Protein AF-A0A382CWC2-F1 (afdb_monomer_lite)

Organism: NCBI:txid408172

Radius of gyration: 27.4 Å; chains: 1; bounding box: 51×68×62 Å

pLDDT: mean 71.18, std 23.42, range [31.23, 96.31]

Foldseek 3Di:
DDDDDDDDDDDDDDDDDDDDPPDPPVPPPPPPPVVVVVVVPDPDPDDPDPDPDPQQWKKWWWKQFPVRDIDIDIDSDVVVQVCCLVVVDPDHDPVSVVRDPIDTQDMDTDRDPVVSVVVRVVLVPDDSVVVVVRSVVRVVVVD

Structure (mmCIF, N/CA/C/O backbone):
data_AF-A0A382CWC2-F1
#
_entry.id   AF-A0A382CWC2-F1
#
loop_
_atom_site.group_PDB
_atom_site.id
_atom_site.type_symbol
_atom_site.label_atom_id
_atom_site.label_alt_id
_atom_site.label_comp_id
_atom_site.label_asym_id
_atom_site.label_entity_id
_atom_site.label_seq_id
_atom_site.pdbx_PDB_ins_code
_atom_site.Cartn_x
_atom_site.Cartn_y
_atom_site.Cartn_z
_atom_site.occupancy
_atom_site.B_iso_or_equiv
_atom_site.auth_seq_id
_atom_site.auth_comp_id
_atom_site.auth_asym_id
_atom_site.auth_atom_id
_atom_site.pdbx_PDB_model_num
ATOM 1 N N . MET A 1 1 ? 9.903 45.378 -46.023 1.00 42.22 1 MET A N 1
ATOM 2 C CA . MET A 1 1 ? 10.544 44.047 -45.963 1.00 42.22 1 MET A CA 1
ATOM 3 C C . MET A 1 1 ? 11.639 44.126 -44.921 1.00 42.22 1 MET A C 1
ATOM 5 O O . MET A 1 1 ? 12.675 44.725 -45.165 1.00 42.22 1 MET A O 1
ATOM 9 N N . THR A 1 2 ? 11.329 43.660 -43.718 1.00 36.03 2 THR A N 1
ATOM 10 C CA . THR A 1 2 ? 12.167 43.778 -42.523 1.00 36.03 2 THR A CA 1
ATOM 11 C C . THR A 1 2 ? 12.937 42.483 -42.349 1.00 36.03 2 THR A C 1
ATOM 13 O O . THR A 1 2 ? 12.301 41.441 -42.283 1.00 36.03 2 THR A O 1
ATOM 16 N N . VAL A 1 3 ? 14.262 42.555 -42.258 1.00 40.19 3 VAL A N 1
ATOM 17 C CA . VAL A 1 3 ? 15.120 41.746 -41.374 1.00 40.19 3 VAL A CA 1
ATOM 18 C C . VAL A 1 3 ? 16.546 42.269 -41.520 1.00 40.19 3 VAL A C 1
ATOM 20 O O . VAL A 1 3 ? 17.027 42.373 -42.641 1.00 40.19 3 VAL A O 1
ATOM 23 N N . LEU A 1 4 ? 17.222 42.564 -40.406 1.00 38.91 4 LEU A N 1
ATOM 24 C CA . LEU A 1 4 ? 18.601 42.121 -40.174 1.00 38.91 4 LEU A CA 1
ATOM 25 C C . LEU A 1 4 ? 19.062 42.444 -38.744 1.00 38.91 4 LEU A C 1
ATOM 27 O O . LEU A 1 4 ? 19.159 43.595 -38.337 1.00 38.91 4 LEU A O 1
ATOM 31 N N . ASN A 1 5 ? 19.389 41.347 -38.063 1.00 33.09 5 ASN A N 1
ATOM 32 C CA . ASN A 1 5 ? 20.431 41.139 -37.061 1.00 33.09 5 ASN A CA 1
ATOM 33 C C . ASN A 1 5 ? 20.366 41.827 -35.688 1.00 33.09 5 ASN A C 1
ATOM 35 O O . ASN A 1 5 ? 20.572 43.020 -35.506 1.00 33.09 5 ASN A O 1
ATOM 39 N N . ILE A 1 6 ? 20.197 40.948 -34.698 1.00 39.28 6 ILE A N 1
ATOM 40 C CA . ILE A 1 6 ? 20.305 41.157 -33.258 1.00 39.28 6 ILE A CA 1
ATOM 41 C C . ILE A 1 6 ? 21.791 41.138 -32.871 1.00 39.28 6 ILE A C 1
ATOM 43 O O . ILE A 1 6 ? 22.469 40.124 -33.041 1.00 39.28 6 ILE A O 1
ATOM 47 N N . SER A 1 7 ? 22.276 42.254 -32.323 1.00 39.62 7 SER A N 1
ATOM 48 C CA . SER A 1 7 ? 23.576 42.359 -31.653 1.00 39.62 7 SER A CA 1
ATOM 49 C C . SER A 1 7 ? 23.501 41.834 -30.221 1.00 39.62 7 SER A C 1
ATOM 51 O O . SER A 1 7 ? 22.633 42.212 -29.437 1.00 39.62 7 SER A O 1
ATOM 53 N N . ILE A 1 8 ? 24.470 40.987 -29.884 1.00 44.06 8 ILE A N 1
ATOM 54 C CA . ILE A 1 8 ? 24.784 40.516 -28.536 1.00 44.06 8 ILE A CA 1
ATOM 55 C C . ILE A 1 8 ? 25.386 41.688 -27.752 1.00 44.06 8 ILE A C 1
ATOM 57 O O . ILE A 1 8 ? 26.388 42.258 -28.180 1.00 44.06 8 ILE A O 1
ATOM 61 N N . ILE A 1 9 ? 24.819 42.026 -26.593 1.00 41.38 9 ILE A N 1
ATOM 62 C CA . ILE A 1 9 ? 25.429 42.975 -25.654 1.00 41.38 9 ILE A CA 1
ATOM 63 C C . ILE A 1 9 ? 25.845 42.192 -24.411 1.00 41.38 9 ILE A C 1
ATOM 65 O O . ILE A 1 9 ? 25.022 41.817 -23.578 1.00 41.38 9 ILE A O 1
ATOM 69 N N . GLY A 1 10 ? 27.147 41.930 -24.311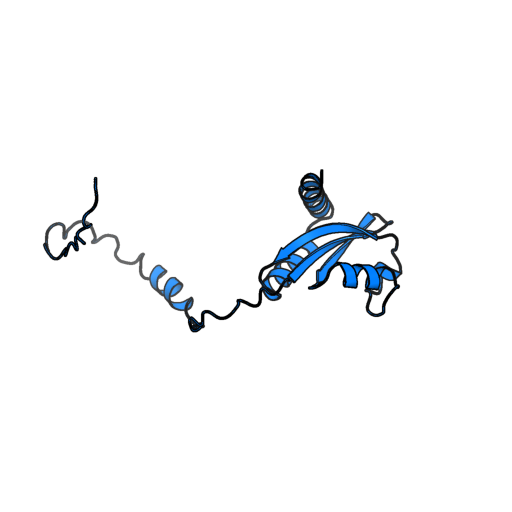 1.00 40.12 10 GLY A N 1
ATOM 70 C CA . GLY A 1 10 ? 27.793 41.577 -23.057 1.00 40.12 10 GLY A CA 1
ATOM 71 C C . GLY A 1 10 ? 28.025 42.840 -22.235 1.00 40.12 10 GLY A C 1
ATOM 72 O O . GLY A 1 10 ? 28.537 43.830 -22.753 1.00 40.12 10 GLY A O 1
ATOM 73 N N . VAL A 1 11 ? 27.682 42.802 -20.950 1.00 42.09 11 VAL A N 1
ATOM 74 C CA . VAL A 1 11 ? 28.094 43.830 -19.991 1.00 42.09 11 VAL A CA 1
ATOM 75 C C . VAL A 1 11 ? 28.894 43.204 -18.860 1.00 42.09 11 VAL A C 1
ATOM 77 O O . VAL A 1 11 ? 28.419 42.428 -18.036 1.00 42.09 11 VAL A O 1
ATOM 80 N N . ASN A 1 12 ? 30.165 43.574 -18.915 1.00 36.69 12 ASN A N 1
ATOM 81 C CA . ASN A 1 12 ? 31.233 43.435 -17.949 1.00 36.69 12 ASN A CA 1
ATOM 82 C C . ASN A 1 12 ? 30.913 44.340 -16.744 1.00 36.69 12 ASN A C 1
ATOM 84 O O . ASN A 1 12 ? 30.634 45.520 -16.943 1.00 36.69 12 ASN A O 1
ATOM 88 N N . CYS A 1 13 ? 30.961 43.840 -15.507 1.00 34.50 13 CYS A N 1
ATOM 89 C CA . CYS A 1 13 ? 30.788 44.686 -14.320 1.00 34.50 13 CYS A CA 1
ATOM 90 C C . CYS A 1 13 ? 31.888 44.396 -13.297 1.00 34.50 13 CYS A C 1
ATOM 92 O O . CYS A 1 13 ? 31.751 43.573 -12.393 1.00 34.50 13 CYS A O 1
ATOM 94 N N . ARG A 1 14 ? 33.012 45.091 -13.474 1.00 41.59 14 ARG A N 1
ATOM 95 C CA . ARG A 1 14 ? 34.122 45.185 -12.528 1.00 41.59 14 ARG A CA 1
ATOM 96 C C . ARG A 1 14 ? 34.307 46.662 -12.211 1.00 41.59 14 ARG A C 1
ATOM 98 O O . ARG A 1 14 ? 34.900 47.347 -13.030 1.00 41.59 14 ARG A O 1
ATOM 105 N N . GLN A 1 15 ? 33.837 47.129 -11.049 1.00 40.84 15 GLN A N 1
ATOM 106 C CA . GLN A 1 15 ? 34.419 48.271 -10.326 1.00 40.84 15 GLN A CA 1
ATOM 107 C C . GLN A 1 15 ? 33.738 48.549 -8.975 1.00 40.84 15 GLN A C 1
ATOM 109 O O . GLN A 1 15 ? 32.527 48.440 -8.825 1.00 40.84 15 GLN A O 1
ATOM 114 N N . ASN A 1 16 ? 34.587 49.006 -8.050 1.00 31.23 16 ASN A N 1
ATOM 115 C CA . ASN A 1 16 ? 34.312 49.818 -6.860 1.00 31.23 16 ASN A CA 1
ATOM 116 C C . ASN A 1 16 ? 34.099 49.131 -5.502 1.00 31.23 16 ASN A C 1
ATOM 118 O O . ASN A 1 16 ? 33.043 49.112 -4.882 1.00 31.23 16 ASN A O 1
ATOM 122 N N . HIS A 1 17 ? 35.253 48.678 -5.010 1.00 36.09 17 HIS A N 1
ATOM 123 C CA . HIS A 1 17 ? 35.764 48.827 -3.649 1.00 36.09 17 HIS A CA 1
ATOM 124 C C . HIS A 1 17 ? 35.282 50.072 -2.863 1.00 36.09 17 HIS A C 1
ATOM 126 O O . HIS A 1 17 ? 35.358 51.197 -3.343 1.00 36.09 17 HIS A O 1
ATOM 132 N N . LYS A 1 18 ? 35.038 49.830 -1.564 1.00 41.84 18 LYS A N 1
ATOM 133 C CA . LYS A 1 18 ? 35.259 50.730 -0.410 1.00 41.84 18 LYS A CA 1
ATOM 134 C C . LYS A 1 18 ? 34.317 51.930 -0.243 1.00 41.84 18 LYS A C 1
ATOM 136 O O . LYS A 1 18 ? 34.696 53.068 -0.498 1.00 41.84 18 LYS A O 1
ATOM 141 N N . LYS A 1 19 ? 33.187 51.686 0.424 1.00 39.31 19 LYS A N 1
ATOM 142 C CA . LYS A 1 19 ? 32.779 52.437 1.629 1.00 39.31 19 LYS A CA 1
ATOM 143 C C . LYS A 1 19 ? 31.538 51.788 2.233 1.00 39.31 19 LYS A C 1
ATOM 145 O O . LYS A 1 19 ? 30.478 51.856 1.633 1.00 39.31 19 LYS A O 1
ATOM 150 N N . LEU A 1 20 ? 31.710 51.152 3.391 1.00 35.62 20 LEU A N 1
ATOM 151 C CA . LEU A 1 20 ? 30.817 51.153 4.567 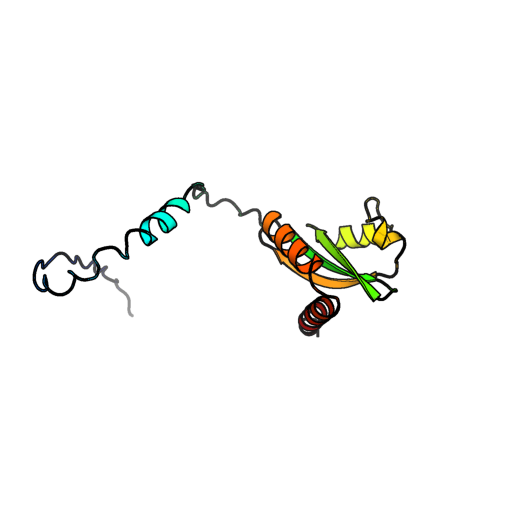1.00 35.62 20 LEU A CA 1
ATOM 152 C C . LEU A 1 20 ? 31.301 50.049 5.527 1.00 35.62 20 LEU A C 1
ATOM 154 O O . LEU A 1 20 ? 30.623 49.075 5.832 1.00 35.62 20 LEU A O 1
ATOM 158 N N . ASP A 1 21 ? 32.546 50.223 5.969 1.00 50.09 21 ASP A N 1
ATOM 159 C CA . ASP A 1 21 ? 33.339 49.320 6.809 1.00 50.09 21 ASP A CA 1
ATOM 160 C C . ASP A 1 21 ? 33.124 49.558 8.319 1.00 50.09 21 ASP A C 1
ATOM 162 O O . ASP A 1 21 ? 34.061 49.513 9.108 1.00 50.09 21 ASP A O 1
ATOM 166 N N . GLN A 1 22 ? 31.903 49.861 8.779 1.00 43.19 22 GLN A N 1
ATOM 167 C CA . GLN A 1 22 ? 31.732 50.180 10.210 1.00 43.19 22 GLN A CA 1
ATOM 168 C C . GLN A 1 22 ? 30.441 49.687 10.873 1.00 43.19 22 GLN A C 1
ATOM 170 O O . GLN A 1 22 ? 30.306 49.844 12.081 1.00 43.19 22 GLN A O 1
ATOM 175 N N . PHE A 1 23 ? 29.530 49.020 10.154 1.00 40.03 23 PHE A N 1
ATOM 176 C CA . PHE A 1 23 ? 28.270 48.533 10.745 1.00 40.03 23 PHE A CA 1
ATOM 177 C C . PHE A 1 23 ? 28.149 47.002 10.855 1.00 40.03 23 PHE A C 1
ATOM 179 O O . PHE A 1 23 ? 27.127 46.491 11.290 1.00 40.03 23 PHE A O 1
ATOM 186 N N . SER A 1 24 ? 29.191 46.236 10.509 1.00 42.00 24 SER A N 1
ATOM 187 C CA . SER A 1 24 ? 29.126 44.762 10.537 1.00 42.00 24 SER A CA 1
ATOM 188 C C . SER A 1 24 ? 30.048 44.106 11.570 1.00 42.00 24 SER A C 1
ATOM 190 O O . SER A 1 24 ? 30.381 42.928 11.449 1.00 42.00 24 SER A O 1
ATOM 192 N N . ARG A 1 25 ? 30.430 44.836 12.627 1.00 47.09 25 ARG A N 1
ATOM 193 C CA . ARG A 1 25 ? 31.192 44.285 13.767 1.00 47.09 25 ARG A CA 1
ATOM 194 C C . ARG A 1 25 ? 30.324 43.688 14.888 1.00 47.09 25 ARG A C 1
ATOM 196 O O . ARG A 1 25 ? 30.871 43.258 15.891 1.00 47.09 25 ARG A O 1
ATOM 203 N N . ASN A 1 26 ? 29.006 43.576 14.684 1.00 39.88 26 ASN A N 1
ATOM 204 C CA . ASN A 1 26 ? 28.072 42.864 15.579 1.00 39.88 26 ASN A CA 1
ATOM 205 C C . ASN A 1 26 ? 27.404 41.625 14.945 1.00 39.88 26 ASN A C 1
ATOM 207 O O . ASN A 1 26 ? 26.459 41.072 15.496 1.00 39.88 26 ASN A O 1
ATOM 211 N N . ILE A 1 27 ? 27.936 41.123 13.824 1.00 44.22 27 ILE A N 1
ATOM 212 C CA . ILE A 1 27 ? 27.674 39.750 13.336 1.00 44.22 27 ILE A CA 1
ATOM 213 C C . ILE A 1 27 ? 28.950 38.909 13.547 1.00 44.22 27 ILE A C 1
ATOM 215 O O . ILE A 1 27 ? 29.323 38.023 12.787 1.00 44.22 27 ILE A O 1
ATOM 219 N N . CYS A 1 28 ? 29.669 39.204 14.628 1.00 47.44 28 CYS A N 1
ATOM 220 C CA . CYS A 1 28 ? 30.721 38.347 15.139 1.00 47.44 28 CYS A CA 1
ATOM 221 C C . CYS A 1 28 ? 30.034 37.176 15.867 1.00 47.44 28 CYS A C 1
ATOM 223 O O . CYS A 1 28 ? 29.332 37.394 16.847 1.00 47.44 28 CYS A O 1
ATOM 225 N N . LEU A 1 29 ? 30.215 35.954 15.347 1.00 49.22 29 LEU A N 1
ATOM 226 C CA . LEU A 1 29 ? 29.883 34.631 15.924 1.00 49.22 29 LEU A CA 1
ATOM 227 C C . LEU A 1 29 ? 28.569 33.921 15.539 1.00 49.22 29 LEU A C 1
ATOM 229 O O . LEU A 1 29 ? 28.489 32.717 15.780 1.00 49.22 29 LEU A O 1
ATOM 233 N N . LYS A 1 30 ? 27.593 34.531 14.851 1.00 49.72 30 LYS A N 1
ATOM 234 C CA . LYS A 1 30 ? 26.345 33.804 14.488 1.00 49.72 30 LYS A CA 1
ATOM 235 C C . LYS A 1 30 ? 26.327 33.117 13.115 1.00 49.72 30 LYS A C 1
ATOM 237 O O . LYS A 1 30 ? 25.385 32.399 12.801 1.00 49.72 30 LYS A O 1
ATOM 242 N N . THR A 1 31 ? 27.383 33.247 12.316 1.00 49.69 31 THR A N 1
ATOM 243 C CA . THR A 1 31 ? 27.456 32.678 10.953 1.00 49.69 31 THR A CA 1
ATOM 244 C C . THR A 1 31 ? 28.488 31.563 10.791 1.00 49.69 31 THR A C 1
ATOM 246 O O . THR A 1 31 ? 28.787 31.158 9.674 1.00 49.69 31 THR A O 1
ATOM 249 N N . ARG A 1 32 ? 28.997 30.989 11.890 1.00 49.25 32 ARG A N 1
ATOM 250 C CA . ARG A 1 32 ? 29.896 29.819 11.838 1.00 49.25 32 ARG A CA 1
ATOM 251 C C . ARG A 1 32 ? 29.176 28.463 11.782 1.00 49.25 32 ARG A C 1
ATOM 253 O O . ARG A 1 32 ? 29.816 27.467 11.475 1.00 49.25 32 ARG A O 1
ATOM 260 N N . ILE A 1 33 ? 27.859 28.421 12.010 1.00 48.75 33 ILE A N 1
ATOM 261 C CA . ILE A 1 33 ? 27.057 27.181 11.945 1.00 48.75 33 ILE A CA 1
ATOM 262 C C . ILE A 1 33 ? 26.384 26.998 10.570 1.00 48.75 33 ILE A C 1
ATOM 264 O O . ILE A 1 33 ? 26.221 25.870 10.111 1.00 48.75 33 ILE A O 1
ATOM 268 N N . LEU A 1 34 ? 26.073 28.080 9.847 1.00 47.03 34 LEU A N 1
ATOM 269 C CA . LEU A 1 34 ? 25.332 27.978 8.581 1.00 47.03 34 LEU A CA 1
ATOM 270 C C . LEU A 1 34 ? 26.179 27.444 7.407 1.00 47.03 34 LEU A C 1
ATOM 272 O O . LEU A 1 34 ? 25.652 26.816 6.495 1.00 47.03 34 LEU A O 1
ATOM 276 N N . ILE A 1 35 ? 27.502 27.620 7.451 1.00 47.25 35 ILE A N 1
ATOM 277 C CA . ILE A 1 35 ? 28.417 27.156 6.391 1.00 47.25 35 ILE A CA 1
ATOM 278 C C . ILE A 1 35 ? 28.703 25.648 6.483 1.00 47.25 35 ILE A C 1
ATOM 280 O O . ILE A 1 35 ? 28.965 25.004 5.469 1.00 47.25 35 ILE A O 1
ATOM 284 N N . TYR A 1 36 ? 28.618 25.060 7.683 1.00 46.44 36 TYR A N 1
ATOM 285 C CA . TYR A 1 36 ? 28.824 23.619 7.872 1.00 46.44 36 TYR A CA 1
ATOM 286 C C . TYR A 1 36 ? 27.636 22.791 7.355 1.00 46.44 36 TYR A C 1
ATOM 288 O O . TYR A 1 36 ? 27.807 21.650 6.932 1.00 46.44 36 TYR A O 1
ATOM 296 N N . PHE A 1 37 ? 26.429 23.365 7.338 1.00 47.47 37 PHE A N 1
ATOM 297 C CA . PHE A 1 37 ? 25.235 22.657 6.870 1.00 47.47 37 PHE A CA 1
ATOM 298 C C . PHE A 1 37 ? 25.123 22.609 5.339 1.00 47.47 37 PHE A C 1
ATOM 300 O O . PHE A 1 37 ? 24.657 21.616 4.785 1.00 47.47 37 PHE A O 1
ATOM 307 N N . ILE A 1 38 ? 25.612 23.635 4.636 1.00 44.94 38 ILE A N 1
ATOM 308 C CA . ILE A 1 38 ? 25.540 23.711 3.166 1.00 44.94 38 ILE A CA 1
ATOM 309 C C . ILE A 1 38 ? 26.612 22.827 2.498 1.00 44.94 38 ILE A C 1
ATOM 311 O O . ILE A 1 38 ? 26.406 22.318 1.397 1.00 44.94 38 ILE A O 1
ATOM 315 N N . SER A 1 39 ? 27.737 22.558 3.168 1.00 43.34 39 SER A N 1
ATOM 316 C CA . SER A 1 3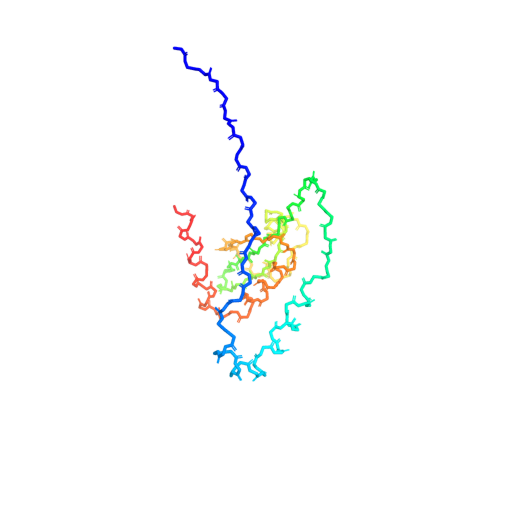9 ? 28.847 21.788 2.586 1.00 43.34 39 SER A CA 1
ATOM 317 C C . SER A 1 39 ? 28.652 20.264 2.593 1.00 43.34 39 SER A C 1
ATOM 319 O O . SER A 1 39 ? 29.391 19.559 1.905 1.00 43.34 39 SER A O 1
ATOM 321 N N . LYS A 1 40 ? 27.643 19.726 3.298 1.00 40.38 40 LYS A N 1
ATOM 322 C CA . LYS A 1 40 ? 27.409 18.268 3.377 1.00 40.38 40 LYS A CA 1
ATOM 323 C C . LYS A 1 40 ? 26.438 17.704 2.326 1.00 40.38 40 LYS A C 1
ATOM 325 O O . LYS A 1 40 ? 26.221 16.496 2.301 1.00 40.38 40 LYS A O 1
ATOM 330 N N . PHE A 1 41 ? 25.894 18.539 1.437 1.00 47.84 41 PHE A N 1
ATOM 331 C CA . PHE A 1 41 ? 24.861 18.142 0.464 1.00 47.84 41 PHE A CA 1
ATOM 332 C C . PHE A 1 41 ? 25.358 17.737 -0.934 1.00 47.84 41 PHE A C 1
ATOM 334 O O . PHE A 1 41 ? 24.542 17.417 -1.790 1.00 47.84 41 PHE A O 1
ATOM 341 N N . ASN A 1 42 ? 26.668 17.673 -1.186 1.00 46.50 42 ASN A N 1
ATOM 342 C CA . ASN A 1 42 ? 27.194 17.303 -2.506 1.00 46.50 42 ASN A CA 1
ATOM 343 C C . ASN A 1 42 ? 28.186 16.139 -2.438 1.00 46.50 42 ASN A C 1
ATOM 345 O O . ASN A 1 42 ? 29.382 16.278 -2.679 1.00 46.50 42 ASN A O 1
ATOM 349 N N . LYS A 1 43 ? 27.663 14.946 -2.156 1.00 42.53 43 LYS A N 1
ATOM 350 C CA . LYS A 1 43 ? 28.298 13.686 -2.557 1.00 42.53 43 LYS A CA 1
ATOM 351 C C . LYS A 1 43 ? 27.263 12.830 -3.265 1.00 42.53 43 LYS A C 1
ATOM 353 O O . LYS A 1 43 ? 26.648 11.979 -2.652 1.00 42.53 43 LYS A O 1
ATOM 358 N N . HIS A 1 44 ? 27.049 13.126 -4.540 1.00 41.03 44 HIS A N 1
ATOM 359 C CA . HIS A 1 44 ? 26.934 12.148 -5.622 1.00 41.03 44 HIS A CA 1
ATOM 360 C C . HIS A 1 44 ? 26.848 12.941 -6.928 1.00 41.03 44 HIS A C 1
ATOM 362 O O . HIS A 1 44 ? 25.771 13.313 -7.385 1.00 41.03 44 HIS A O 1
ATOM 368 N N . GLY A 1 45 ? 28.016 13.229 -7.509 1.00 43.28 45 GLY A N 1
ATOM 369 C CA . GLY A 1 45 ? 28.118 13.765 -8.859 1.00 43.28 45 GLY A CA 1
ATOM 370 C C . GLY A 1 45 ? 27.469 12.792 -9.836 1.00 43.28 45 GLY A C 1
ATOM 371 O O . GLY A 1 45 ? 28.042 11.755 -10.170 1.00 43.28 45 GLY A O 1
ATOM 372 N N . LYS A 1 46 ? 26.249 13.111 -10.269 1.00 42.44 46 LYS A N 1
ATOM 373 C CA . LYS A 1 46 ? 25.577 12.404 -11.352 1.00 42.44 46 LYS A CA 1
ATOM 374 C C . LYS A 1 46 ? 25.944 13.123 -12.644 1.00 42.44 46 LYS A C 1
ATOM 376 O O . LYS A 1 46 ? 25.505 14.237 -12.907 1.00 42.44 46 LYS A O 1
ATOM 381 N N . LYS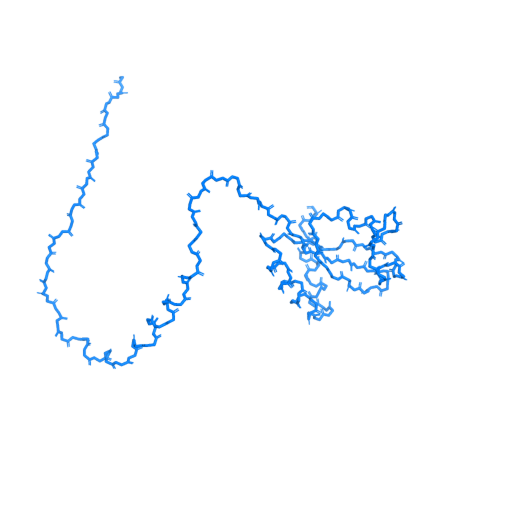 A 1 47 ? 26.842 12.478 -13.385 1.00 39.06 47 LYS A N 1
ATOM 382 C CA . LYS A 1 47 ? 27.326 12.842 -14.716 1.00 39.06 47 LYS A CA 1
ATOM 383 C C . LYS A 1 47 ? 26.136 13.228 -15.604 1.00 39.06 47 LYS A C 1
ATOM 385 O O . LYS A 1 47 ? 25.170 12.472 -15.698 1.00 39.06 47 LYS A O 1
ATOM 390 N N . ILE A 1 48 ? 26.223 14.400 -16.225 1.00 46.66 48 ILE A N 1
ATOM 391 C CA . ILE A 1 48 ? 25.247 14.949 -17.168 1.00 46.66 48 ILE A CA 1
ATOM 392 C C . ILE A 1 48 ? 25.362 14.121 -18.454 1.00 46.66 48 ILE A C 1
ATOM 394 O O . ILE A 1 48 ? 26.105 14.457 -19.368 1.00 46.66 48 ILE A O 1
ATOM 398 N N . PHE A 1 49 ? 24.720 12.957 -18.477 1.00 47.94 49 PHE A N 1
ATOM 399 C CA . PHE A 1 49 ? 24.499 12.198 -19.699 1.00 47.94 49 PHE A CA 1
ATOM 400 C C . PHE A 1 49 ? 23.036 12.403 -20.060 1.00 47.94 49 PHE A C 1
ATOM 402 O O . PHE A 1 49 ? 22.145 12.000 -19.311 1.00 47.94 49 PHE A O 1
ATOM 409 N N . MET A 1 50 ? 22.799 13.078 -21.181 1.00 50.75 50 MET A N 1
ATOM 410 C CA . MET A 1 50 ? 21.481 13.270 -21.776 1.00 50.75 50 MET A CA 1
ATOM 411 C C . MET A 1 50 ? 21.040 11.937 -22.402 1.00 50.75 50 MET A C 1
ATOM 413 O O . MET A 1 50 ? 20.988 11.773 -23.612 1.00 50.75 50 MET A O 1
ATOM 417 N N . GLY A 1 51 ? 20.836 10.935 -21.549 1.00 43.84 51 GLY A N 1
ATOM 418 C CA . GLY A 1 51 ? 20.273 9.634 -21.880 1.00 43.84 51 GLY A CA 1
ATOM 419 C C . GLY A 1 51 ? 18.906 9.540 -21.227 1.00 43.84 51 GLY A C 1
ATOM 420 O O . GLY A 1 51 ? 18.736 10.011 -20.104 1.00 43.84 51 GLY A O 1
ATOM 421 N N . THR A 1 52 ? 17.933 8.979 -21.944 1.00 51.12 52 THR A N 1
ATOM 422 C CA . THR A 1 52 ? 16.548 8.763 -21.504 1.00 51.12 52 THR A CA 1
ATOM 423 C C . THR A 1 52 ? 16.484 8.473 -20.005 1.00 51.12 52 THR A C 1
ATOM 425 O O . THR A 1 52 ? 16.931 7.412 -19.557 1.00 51.12 52 THR A O 1
ATOM 428 N N . THR A 1 53 ? 15.971 9.416 -19.213 1.00 53.88 53 THR A N 1
ATOM 429 C CA . THR A 1 53 ? 15.727 9.177 -17.794 1.00 53.88 53 THR A CA 1
ATOM 430 C C . THR A 1 53 ? 14.769 8.000 -17.718 1.00 53.88 53 THR A C 1
ATOM 432 O O . THR A 1 53 ? 13.618 8.090 -18.139 1.00 53.88 53 THR A O 1
ATOM 435 N N . THR A 1 54 ? 15.250 6.850 -17.247 1.00 55.47 54 THR A N 1
ATOM 436 C CA . THR A 1 54 ? 14.385 5.714 -16.947 1.00 55.47 54 THR A CA 1
ATOM 437 C C . THR A 1 54 ? 13.517 6.162 -15.777 1.00 55.47 54 THR A C 1
ATOM 439 O O . THR A 1 54 ? 13.919 6.058 -14.617 1.00 55.47 54 THR A O 1
ATOM 442 N N . GLN A 1 55 ? 12.377 6.785 -16.083 1.00 60.09 55 GLN A N 1
ATOM 443 C CA . GLN A 1 55 ? 11.384 7.156 -15.091 1.00 60.09 55 GLN A CA 1
ATOM 444 C C . GLN A 1 55 ? 10.909 5.858 -14.459 1.00 60.09 55 GLN A C 1
ATOM 446 O O . GLN A 1 55 ? 10.174 5.068 -15.054 1.00 60.09 55 GLN A O 1
ATOM 451 N N . ASN A 1 56 ? 11.414 5.591 -13.262 1.00 66.50 56 ASN A N 1
ATOM 452 C CA . ASN A 1 56 ? 10.987 4.448 -12.493 1.00 66.50 56 ASN A CA 1
ATOM 453 C C . ASN A 1 56 ? 9.579 4.762 -11.992 1.00 66.50 56 ASN A C 1
ATOM 455 O O . ASN A 1 56 ? 9.422 5.454 -10.992 1.00 66.50 56 ASN A O 1
ATOM 459 N N . ASN A 1 57 ? 8.573 4.259 -12.708 1.00 84.38 57 ASN A N 1
ATOM 460 C CA . ASN A 1 57 ? 7.156 4.445 -12.401 1.00 84.38 57 ASN A CA 1
ATOM 461 C C . ASN A 1 57 ? 6.769 3.689 -11.124 1.00 84.38 57 ASN A C 1
ATOM 463 O O . ASN A 1 57 ? 6.124 2.644 -11.186 1.00 84.38 57 ASN A O 1
ATOM 467 N N . TRP A 1 58 ? 7.179 4.186 -9.960 1.00 93.50 58 TRP A N 1
ATOM 468 C CA . TRP A 1 58 ? 6.708 3.668 -8.683 1.00 93.50 58 TRP A CA 1
ATOM 469 C C . TRP A 1 58 ? 5.373 4.311 -8.328 1.00 93.50 58 TRP A C 1
ATOM 471 O O . TRP A 1 58 ? 5.163 5.511 -8.491 1.00 93.50 58 TRP A O 1
ATOM 481 N N . LEU A 1 59 ? 4.455 3.481 -7.854 1.00 94.00 59 LEU A N 1
ATOM 482 C CA . LEU A 1 59 ? 3.107 3.857 -7.468 1.00 94.00 59 LEU A CA 1
ATOM 483 C C . LEU A 1 59 ? 2.867 3.407 -6.037 1.00 94.00 59 LEU A C 1
ATOM 485 O O . LEU A 1 59 ? 3.126 2.249 -5.705 1.00 94.00 59 LEU A O 1
ATOM 489 N N . ILE A 1 60 ? 2.326 4.297 -5.218 1.00 95.31 60 ILE A N 1
ATOM 490 C CA . ILE A 1 60 ? 1.741 3.969 -3.923 1.00 95.31 60 ILE A CA 1
ATOM 491 C C . ILE A 1 60 ? 0.244 3.761 -4.145 1.00 95.31 60 ILE A C 1
ATOM 493 O O . ILE A 1 60 ? -0.369 4.493 -4.919 1.00 95.31 60 ILE A O 1
ATOM 497 N N . TYR A 1 61 ? -0.355 2.759 -3.507 1.00 94.12 61 TYR A N 1
ATOM 498 C CA . TYR A 1 61 ? -1.784 2.482 -3.631 1.00 94.12 61 TYR A CA 1
ATOM 499 C C . TYR A 1 61 ? -2.415 2.095 -2.295 1.00 94.12 61 TYR A C 1
ATOM 501 O O . TYR A 1 61 ? -1.754 1.519 -1.425 1.00 94.12 61 TYR A O 1
ATOM 509 N N . ILE A 1 62 ? -3.714 2.379 -2.168 1.00 94.56 62 ILE A N 1
ATOM 510 C CA . ILE A 1 62 ? -4.546 1.944 -1.041 1.00 94.56 62 ILE A CA 1
ATOM 511 C C . ILE A 1 62 ? -5.743 1.166 -1.584 1.00 94.56 62 ILE A C 1
ATOM 513 O O . ILE A 1 62 ? -6.452 1.628 -2.484 1.00 94.56 62 ILE A O 1
ATOM 517 N N . LEU A 1 63 ? -5.964 -0.019 -1.023 1.00 93.44 63 LEU A N 1
ATOM 518 C CA . LEU A 1 63 ? -7.154 -0.828 -1.241 1.00 93.44 63 LEU A CA 1
ATOM 519 C C . LEU A 1 63 ? -8.055 -0.742 -0.011 1.00 93.44 63 LEU A C 1
ATOM 521 O O . LEU A 1 63 ? -7.578 -0.934 1.106 1.00 93.44 63 LEU A O 1
ATOM 525 N N . LYS A 1 64 ? -9.348 -0.504 -0.218 1.00 93.25 64 LYS A N 1
ATOM 526 C CA . LYS A 1 64 ? -10.381 -0.635 0.812 1.00 93.25 64 LYS A CA 1
ATOM 527 C C . LYS A 1 64 ? -11.016 -2.012 0.681 1.00 93.25 64 LYS A C 1
ATOM 529 O O . LYS A 1 64 ? -11.604 -2.301 -0.362 1.00 93.25 64 LYS A O 1
ATOM 534 N N . CYS A 1 65 ? -10.855 -2.856 1.688 1.00 91.69 65 CYS A N 1
ATOM 535 C CA . CYS A 1 65 ? -11.440 -4.194 1.710 1.00 91.69 65 CYS A CA 1
ATOM 536 C C . CYS A 1 65 ? -12.888 -4.168 2.223 1.00 91.69 65 CYS A C 1
ATOM 538 O O . CYS A 1 65 ? -13.365 -3.136 2.704 1.00 91.69 65 CYS A O 1
ATOM 540 N N . GLY A 1 66 ? -13.618 -5.270 2.034 1.00 86.88 66 GLY A N 1
ATOM 541 C CA . GLY A 1 66 ? -15.059 -5.348 2.307 1.00 86.88 66 GLY A CA 1
ATOM 542 C C . GLY A 1 66 ? -15.414 -5.156 3.783 1.00 86.88 66 GLY A C 1
ATOM 543 O O . GLY A 1 66 ? -16.475 -4.632 4.099 1.00 86.88 66 GLY A O 1
ATOM 544 N N . ASP A 1 67 ? -14.480 -5.485 4.671 1.00 88.38 67 ASP A N 1
ATOM 545 C CA . ASP A 1 67 ? -14.524 -5.233 6.116 1.00 88.38 67 ASP A CA 1
ATOM 546 C C . ASP A 1 67 ? -14.284 -3.753 6.491 1.00 88.38 67 ASP A C 1
ATOM 548 O O . ASP A 1 67 ? -14.294 -3.375 7.663 1.00 88.38 67 ASP A O 1
ATOM 552 N N . GLY A 1 68 ? -14.041 -2.890 5.502 1.00 87.62 68 GLY A N 1
ATOM 553 C CA . GLY A 1 68 ? -13.715 -1.485 5.706 1.00 87.62 68 GLY A CA 1
ATOM 554 C C . GLY A 1 68 ? -12.285 -1.246 6.195 1.00 87.62 68 GLY A C 1
ATOM 555 O O . GLY A 1 68 ? -11.987 -0.119 6.613 1.00 87.62 68 GLY A O 1
ATOM 556 N N . SER A 1 69 ? -11.417 -2.263 6.157 1.00 90.31 69 SER A N 1
ATOM 557 C CA . SER A 1 69 ? -9.982 -2.120 6.406 1.00 90.31 69 SER A CA 1
ATOM 558 C C . SER A 1 69 ? -9.263 -1.510 5.197 1.00 90.31 69 SER A C 1
ATOM 560 O O . SER A 1 69 ? -9.748 -1.550 4.060 1.00 90.31 69 SER A O 1
ATOM 562 N N . PHE A 1 70 ? -8.088 -0.927 5.445 1.00 92.50 70 PHE A N 1
ATOM 563 C CA . PHE A 1 70 ? -7.252 -0.321 4.411 1.00 92.50 70 PHE A CA 1
ATOM 564 C C . PHE A 1 70 ? -5.924 -1.059 4.281 1.00 92.50 70 PHE A C 1
ATOM 566 O O . PHE A 1 70 ? -5.104 -1.061 5.201 1.00 92.50 70 PHE A O 1
ATOM 573 N N . TYR A 1 71 ? -5.678 -1.626 3.104 1.00 92.62 71 TYR A N 1
ATOM 574 C CA . TYR A 1 71 ? -4.394 -2.215 2.744 1.00 92.62 71 TYR A CA 1
ATOM 575 C C . TYR A 1 71 ? -3.575 -1.228 1.914 1.00 92.62 71 TYR A C 1
ATOM 577 O O . TYR A 1 71 ? -4.043 -0.733 0.892 1.00 92.62 71 TYR A O 1
ATOM 585 N N . CYS A 1 72 ? -2.335 -0.973 2.326 1.00 94.38 72 CYS A N 1
ATOM 586 C CA . CYS A 1 72 ? -1.431 -0.040 1.654 1.00 94.38 72 CYS A CA 1
ATOM 587 C C . CYS A 1 72 ? -0.228 -0.790 1.081 1.00 94.38 72 CYS A C 1
ATOM 589 O O . CYS A 1 72 ? 0.296 -1.707 1.720 1.00 94.38 72 CYS A O 1
ATOM 591 N N . GLY A 1 73 ? 0.235 -0.384 -0.098 1.00 94.00 73 GLY A N 1
ATOM 592 C CA . GLY A 1 73 ? 1.437 -0.951 -0.695 1.00 94.00 73 GLY A CA 1
ATOM 593 C C . GLY A 1 73 ? 2.011 -0.098 -1.815 1.00 94.00 73 GLY A C 1
ATOM 594 O O . GLY A 1 73 ? 1.409 0.886 -2.238 1.00 94.00 73 GLY A O 1
ATOM 595 N N . ILE A 1 74 ? 3.166 -0.521 -2.329 1.00 95.25 74 ILE A N 1
ATOM 596 C CA . ILE A 1 74 ? 3.782 0.066 -3.521 1.00 95.25 74 ILE A CA 1
ATOM 597 C C . ILE A 1 74 ? 3.900 -0.952 -4.653 1.00 95.25 74 ILE A C 1
ATOM 599 O O . ILE A 1 74 ? 3.982 -2.162 -4.419 1.00 95.25 74 ILE A O 1
ATOM 603 N N . THR A 1 75 ? 3.884 -0.479 -5.892 1.00 94.12 75 THR A N 1
ATOM 604 C CA . THR A 1 75 ? 4.042 -1.308 -7.091 1.00 94.12 75 THR A CA 1
ATOM 605 C C . THR A 1 75 ? 4.574 -0.478 -8.250 1.00 94.12 75 THR A C 1
ATOM 607 O O . THR A 1 75 ? 4.418 0.735 -8.268 1.00 94.12 75 THR A O 1
ATOM 610 N N . ASN A 1 76 ? 5.181 -1.127 -9.237 1.00 92.44 76 ASN A N 1
ATOM 611 C CA . ASN A 1 76 ? 5.496 -0.509 -10.525 1.00 92.44 76 ASN A CA 1
ATOM 612 C C . ASN A 1 76 ? 4.394 -0.723 -11.579 1.00 92.44 76 ASN A C 1
ATOM 614 O O . ASN A 1 76 ? 4.339 -0.032 -12.589 1.00 92.44 76 ASN A O 1
ATOM 618 N N . ASN A 1 77 ? 3.514 -1.698 -11.350 1.00 91.38 77 ASN A N 1
ATOM 619 C CA . ASN A 1 77 ? 2.417 -2.045 -12.241 1.00 91.38 77 ASN A CA 1
ATOM 620 C C . ASN A 1 77 ? 1.181 -2.370 -11.392 1.00 91.38 77 ASN A C 1
ATOM 622 O O . ASN A 1 77 ? 1.141 -3.393 -10.698 1.00 91.38 77 ASN A O 1
ATOM 626 N N . ILE A 1 78 ? 0.202 -1.462 -11.400 1.00 91.25 78 ILE A N 1
ATOM 627 C CA . ILE A 1 78 ? -1.001 -1.579 -10.569 1.00 91.25 78 ILE A CA 1
ATOM 628 C C . ILE A 1 78 ? -1.947 -2.663 -11.079 1.00 91.25 78 ILE A C 1
ATOM 630 O O . ILE A 1 78 ? -2.450 -3.444 -10.280 1.00 91.25 78 ILE A O 1
ATOM 634 N N . GLU A 1 79 ? -2.121 -2.784 -12.392 1.00 91.75 79 GLU A N 1
ATOM 635 C CA . GLU A 1 79 ? -3.012 -3.774 -13.003 1.00 91.75 79 GLU A CA 1
ATOM 636 C C . GLU A 1 79 ? -2.573 -5.194 -12.661 1.00 91.75 79 GLU A C 1
ATOM 638 O O . GLU A 1 79 ? -3.354 -5.982 -12.127 1.00 91.75 79 GLU A O 1
ATOM 643 N N . ARG A 1 80 ? -1.284 -5.496 -12.862 1.00 92.50 80 ARG A N 1
ATOM 644 C CA . ARG A 1 80 ? -0.696 -6.777 -12.459 1.00 92.50 80 ARG A CA 1
ATOM 645 C C . ARG A 1 80 ? -0.906 -7.021 -10.965 1.00 92.50 80 ARG A C 1
ATOM 647 O O . ARG A 1 80 ? -1.283 -8.117 -10.567 1.00 92.50 80 ARG A O 1
ATOM 654 N N . ARG A 1 81 ? -0.692 -6.005 -10.124 1.00 92.62 81 ARG A N 1
ATOM 655 C CA . ARG A 1 81 ? -0.838 -6.142 -8.669 1.00 92.62 81 ARG A CA 1
ATOM 656 C C . ARG A 1 81 ? -2.285 -6.413 -8.247 1.00 92.62 81 ARG A C 1
ATOM 658 O O . ARG A 1 81 ? -2.506 -7.206 -7.337 1.00 92.62 81 ARG A O 1
ATOM 665 N N . LEU A 1 82 ? -3.263 -5.814 -8.923 1.00 91.69 82 LEU A N 1
ATOM 666 C CA . LEU A 1 82 ? -4.682 -6.081 -8.689 1.00 91.69 82 LEU A CA 1
ATOM 667 C C . LEU A 1 82 ? -5.060 -7.509 -9.092 1.00 91.69 82 LEU A C 1
ATOM 669 O O . LEU A 1 82 ? -5.711 -8.191 -8.306 1.00 91.69 82 LEU A O 1
ATOM 673 N N . LYS A 1 83 ? -4.592 -7.996 -10.249 1.00 91.69 83 LYS A N 1
ATOM 674 C CA . LYS A 1 83 ? -4.800 -9.394 -10.671 1.00 91.69 83 LYS A CA 1
ATOM 675 C C . LYS A 1 83 ? -4.192 -10.392 -9.677 1.00 91.69 83 LYS A C 1
ATOM 677 O O . LYS A 1 83 ? -4.807 -11.407 -9.362 1.00 91.69 83 LYS A O 1
ATOM 682 N N . GLN A 1 84 ? -3.019 -10.074 -9.119 1.00 91.62 84 GLN A N 1
ATOM 683 C CA . GLN A 1 84 ? -2.399 -10.863 -8.045 1.00 91.62 84 GLN A CA 1
ATOM 684 C C . GLN A 1 84 ? -3.272 -10.935 -6.791 1.00 91.62 84 GLN A C 1
ATOM 686 O O . GLN A 1 84 ? -3.441 -12.008 -6.218 1.00 91.62 84 GLN A O 1
ATOM 691 N N . HIS A 1 85 ? -3.822 -9.800 -6.356 1.00 89.75 85 HIS A N 1
ATOM 692 C CA . HIS A 1 85 ? -4.690 -9.746 -5.175 1.00 89.75 85 HIS A CA 1
ATOM 693 C C . HIS A 1 85 ? -6.037 -10.441 -5.398 1.00 89.75 85 HIS A C 1
ATOM 695 O O . HIS A 1 85 ? -6.536 -11.069 -4.471 1.00 89.75 85 HIS A O 1
ATOM 701 N N . LYS A 1 86 ? -6.577 -10.397 -6.623 1.00 88.12 86 LYS A N 1
ATOM 702 C CA . LYS A 1 86 ? -7.773 -11.153 -7.032 1.00 88.12 86 LYS A CA 1
ATOM 703 C C . LYS A 1 86 ? -7.553 -12.668 -7.109 1.00 88.12 86 LYS A C 1
ATOM 705 O O . LYS A 1 86 ? -8.520 -13.412 -7.197 1.00 88.12 86 LYS A O 1
ATOM 710 N N . GLY A 1 87 ? -6.300 -13.129 -7.097 1.00 86.75 87 GLY A N 1
ATOM 711 C CA . GLY A 1 87 ? -5.956 -14.544 -7.249 1.00 86.75 87 GLY A CA 1
ATOM 712 C C . GLY A 1 87 ? -5.900 -15.039 -8.698 1.00 86.75 87 GLY A C 1
ATOM 713 O O . GLY A 1 87 ? -5.654 -16.221 -8.909 1.00 86.75 87 GLY A O 1
ATOM 714 N N . GLU A 1 88 ? -6.056 -14.157 -9.691 1.00 89.94 88 GLU A N 1
ATOM 715 C CA . GLU A 1 88 ? -5.940 -14.502 -11.119 1.00 89.94 88 GLU A CA 1
ATOM 716 C C . GLU A 1 88 ? -4.508 -14.922 -11.488 1.00 89.94 88 GLU A C 1
ATOM 718 O O . GLU A 1 88 ? -4.290 -15.756 -12.363 1.00 89.94 88 GLU A O 1
ATOM 723 N N . ILE A 1 89 ? -3.512 -14.340 -10.811 1.00 91.50 89 ILE A N 1
ATOM 724 C CA . ILE A 1 89 ? -2.092 -14.653 -10.993 1.00 91.50 89 ILE A CA 1
ATOM 725 C C . ILE A 1 89 ? -1.386 -14.802 -9.641 1.00 91.50 89 ILE A C 1
ATOM 727 O O . ILE A 1 89 ? -1.781 -14.219 -8.631 1.00 91.50 89 ILE A O 1
ATOM 731 N N . LYS A 1 90 ? -0.296 -15.574 -9.610 1.00 88.94 90 LYS A N 1
ATOM 732 C CA . LYS A 1 90 ? 0.467 -15.837 -8.379 1.00 88.94 90 LYS A CA 1
ATOM 733 C C . LYS A 1 90 ? 1.171 -14.570 -7.856 1.00 88.94 90 LYS A C 1
ATOM 735 O O . LYS A 1 90 ? 1.609 -13.714 -8.628 1.00 88.94 90 LYS A O 1
ATOM 740 N N . GLY A 1 91 ? 1.328 -14.475 -6.530 1.00 87.44 91 GLY A N 1
ATOM 741 C CA . GLY A 1 91 ? 2.092 -13.407 -5.860 1.00 87.44 91 GLY A CA 1
ATOM 742 C C . GLY A 1 91 ? 1.269 -12.308 -5.167 1.00 87.44 91 GLY A C 1
ATOM 743 O O . GLY A 1 91 ? 1.815 -11.247 -4.853 1.00 87.44 91 GLY A O 1
ATOM 744 N N . GLY A 1 92 ? -0.027 -12.537 -4.932 1.00 85.94 92 GLY A N 1
ATOM 745 C CA . GLY A 1 92 ? -0.875 -11.664 -4.109 1.00 85.94 92 GLY A CA 1
ATOM 746 C C . GLY A 1 92 ? -0.489 -11.678 -2.629 1.00 85.94 92 GLY A C 1
ATOM 747 O O . GLY A 1 92 ? 0.135 -12.624 -2.144 1.00 85.94 92 GLY A O 1
ATOM 748 N N . ALA A 1 93 ? -0.851 -10.624 -1.893 1.00 85.31 93 ALA A N 1
ATOM 749 C CA . ALA A 1 93 ? -0.622 -10.603 -0.450 1.00 85.31 93 ALA A CA 1
ATOM 750 C C . ALA A 1 93 ? -1.567 -11.589 0.258 1.00 85.31 93 ALA A C 1
ATOM 752 O O . ALA A 1 93 ? -2.746 -11.686 -0.077 1.00 85.31 93 ALA A O 1
ATOM 753 N N . LYS A 1 94 ? -1.067 -12.291 1.287 1.00 85.69 94 LYS A N 1
ATOM 754 C CA . LYS A 1 94 ? -1.893 -13.209 2.094 1.00 85.69 94 LYS A CA 1
ATOM 755 C C . LYS A 1 94 ? -3.127 -12.499 2.665 1.00 85.69 94 LYS A C 1
ATOM 757 O O . LYS A 1 94 ? -4.202 -13.081 2.667 1.00 85.69 94 LYS A O 1
ATOM 762 N N . TYR A 1 95 ? -2.951 -11.247 3.096 1.00 84.62 95 TYR A N 1
ATOM 763 C CA . TYR A 1 95 ? -3.998 -10.429 3.704 1.00 84.62 95 TYR A CA 1
ATOM 764 C C . TYR A 1 95 ? -5.156 -10.141 2.741 1.00 84.62 95 TYR A C 1
ATOM 766 O O . TYR A 1 95 ? -6.302 -10.444 3.045 1.00 84.62 95 TYR A O 1
ATOM 774 N N . THR A 1 96 ? -4.871 -9.620 1.550 1.00 79.56 96 THR A N 1
ATOM 775 C CA . THR A 1 96 ? -5.905 -9.241 0.571 1.00 79.56 96 THR A CA 1
ATOM 776 C C . THR A 1 96 ? -6.658 -10.445 0.011 1.00 79.56 96 THR A C 1
ATOM 778 O O . THR A 1 96 ? -7.825 -10.313 -0.340 1.00 79.56 96 THR A O 1
ATOM 781 N N . ARG A 1 97 ? -6.030 -11.629 -0.016 1.00 82.31 97 ARG A N 1
ATOM 782 C CA . ARG A 1 97 ? -6.673 -12.873 -0.458 1.00 82.31 97 ARG A CA 1
ATOM 783 C C . ARG A 1 97 ? -7.795 -13.337 0.478 1.00 82.31 97 ARG A C 1
ATOM 785 O O . ARG A 1 97 ? -8.778 -13.879 -0.006 1.00 82.31 97 ARG A O 1
ATOM 792 N N . SER A 1 98 ? -7.654 -13.152 1.793 1.00 83.62 98 SER A N 1
ATOM 793 C CA . SER A 1 98 ? -8.682 -13.558 2.767 1.00 83.62 98 SER A CA 1
ATOM 794 C C . SER A 1 98 ? -9.706 -12.464 3.088 1.00 83.62 98 SER A C 1
ATOM 796 O O . SER A 1 98 ? -10.706 -12.770 3.719 1.00 83.62 98 SER A O 1
ATOM 798 N N . HIS A 1 99 ? -9.472 -11.215 2.668 1.00 82.44 99 HIS A N 1
ATOM 799 C CA . HIS A 1 99 ? -10.337 -10.056 2.962 1.00 82.44 99 HIS A CA 1
ATOM 800 C C . HIS A 1 99 ? -10.981 -9.462 1.693 1.00 82.44 99 HIS A C 1
ATOM 802 O O . HIS A 1 99 ? -11.368 -8.294 1.655 1.00 82.44 99 HIS A O 1
ATOM 808 N N . TRP A 1 100 ? -11.077 -10.256 0.625 1.00 80.31 100 TRP A N 1
ATOM 809 C CA . TRP A 1 100 ? -11.773 -9.870 -0.602 1.00 80.31 100 TRP A CA 1
ATOM 810 C C . TRP A 1 100 ? -13.290 -9.740 -0.345 1.00 80.31 100 TRP A C 1
ATOM 812 O O . TRP A 1 100 ? -13.815 -10.529 0.440 1.00 80.31 100 TRP A O 1
ATOM 822 N N . PRO A 1 101 ? -14.033 -8.812 -0.988 1.00 87.38 101 PRO A N 1
ATOM 823 C CA . PRO A 1 101 ? -13.651 -7.891 -2.066 1.00 87.38 101 PRO A CA 1
ATOM 824 C C . PRO A 1 101 ? -12.878 -6.655 -1.605 1.00 87.38 101 PRO A C 1
ATOM 826 O O . PRO A 1 101 ? -13.305 -5.970 -0.684 1.00 87.38 101 PRO A O 1
ATOM 829 N N . CYS A 1 102 ? -11.786 -6.305 -2.298 1.00 89.31 102 CYS A N 1
ATOM 830 C CA . CYS A 1 102 ? -11.082 -5.038 -2.075 1.00 89.31 102 CYS A CA 1
ATOM 831 C C . CYS A 1 102 ? -11.142 -4.130 -3.313 1.00 89.31 102 CYS A C 1
ATOM 833 O O . CYS A 1 102 ? -10.935 -4.572 -4.445 1.00 89.31 102 CYS A O 1
ATOM 835 N N . LYS A 1 103 ? -11.403 -2.838 -3.098 1.00 90.88 103 LYS A N 1
ATOM 836 C CA . LYS A 1 103 ? -11.494 -1.802 -4.136 1.00 90.88 103 LYS A CA 1
ATOM 837 C C . LYS A 1 103 ? -10.278 -0.886 -4.074 1.00 90.88 103 LYS A C 1
ATOM 839 O O . LYS A 1 103 ? -9.856 -0.497 -2.989 1.00 90.88 103 LYS A O 1
ATOM 844 N N . LEU A 1 104 ? -9.726 -0.520 -5.228 1.00 92.75 104 LEU A N 1
ATOM 845 C CA . LEU A 1 104 ? -8.686 0.504 -5.307 1.00 92.75 104 LEU A CA 1
ATOM 846 C C . LEU A 1 104 ? -9.316 1.874 -5.044 1.00 92.75 104 LEU A C 1
ATOM 848 O O . LEU A 1 104 ? -10.163 2.304 -5.818 1.00 92.75 104 LEU A O 1
ATOM 852 N N . VAL A 1 105 ? -8.904 2.533 -3.961 1.00 93.25 105 VAL A N 1
ATOM 853 C CA . VAL A 1 105 ? -9.462 3.830 -3.526 1.00 93.25 105 VAL A CA 1
ATOM 854 C C . VAL A 1 105 ? -8.460 4.977 -3.619 1.00 93.25 105 VAL A C 1
ATOM 856 O O . VAL A 1 105 ? -8.845 6.135 -3.566 1.00 93.25 105 VAL A O 1
ATOM 859 N N . TYR A 1 106 ? -7.170 4.671 -3.758 1.00 93.44 106 TYR A N 1
ATOM 860 C CA . TYR A 1 106 ? -6.115 5.674 -3.860 1.00 93.44 106 TYR A CA 1
ATOM 861 C C . TYR A 1 106 ? -4.955 5.153 -4.698 1.00 93.44 106 TYR A C 1
ATOM 863 O O . TYR A 1 106 ? -4.570 3.984 -4.567 1.00 93.44 106 TYR A O 1
ATOM 871 N N . LYS A 1 107 ? -4.365 6.031 -5.512 1.00 93.56 107 LYS A N 1
ATOM 872 C CA . LYS A 1 107 ? -3.091 5.797 -6.195 1.00 93.56 107 LYS A CA 1
ATOM 873 C C . LYS A 1 107 ? -2.305 7.103 -6.312 1.00 93.56 107 LYS A C 1
ATOM 875 O O . LYS A 1 107 ? -2.869 8.124 -6.686 1.00 93.56 107 LYS A O 1
ATOM 880 N N . GLU A 1 108 ? -1.008 7.050 -6.049 1.00 91.31 108 GLU A N 1
ATOM 881 C CA . GLU A 1 108 ? -0.094 8.196 -6.106 1.00 91.31 108 GLU A CA 1
ATOM 882 C C . GLU A 1 108 ? 1.189 7.787 -6.838 1.00 91.31 108 GLU A C 1
ATOM 884 O O . GLU A 1 108 ? 1.700 6.687 -6.622 1.00 91.31 108 GLU A O 1
ATOM 889 N N . LYS A 1 109 ? 1.700 8.647 -7.728 1.00 9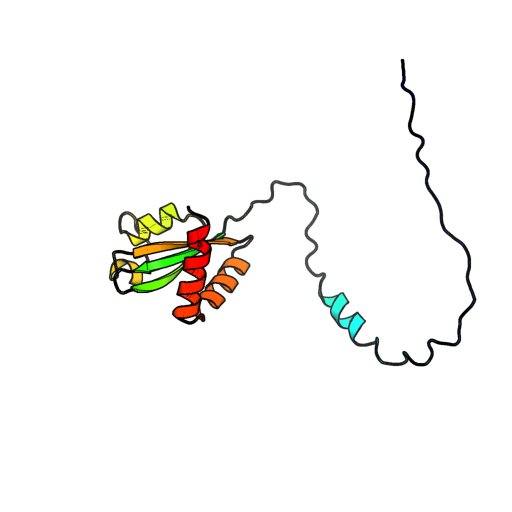2.38 109 LYS A N 1
ATOM 890 C CA . LYS A 1 109 ? 2.968 8.418 -8.440 1.00 92.38 109 LYS A CA 1
ATOM 891 C C . LYS A 1 109 ? 4.140 8.925 -7.609 1.00 92.38 109 LYS A C 1
ATOM 893 O O . LYS A 1 109 ? 4.040 9.974 -6.991 1.00 92.38 109 LYS A O 1
ATOM 898 N N . SER A 1 110 ? 5.260 8.215 -7.659 1.00 90.19 110 SER A N 1
ATOM 899 C CA . SER A 1 110 ? 6.519 8.627 -7.045 1.00 90.19 110 SER A CA 1
ATOM 900 C C . SER A 1 110 ? 7.675 8.469 -8.027 1.00 90.19 110 SER A C 1
ATOM 902 O O . SER A 1 110 ? 7.664 7.596 -8.899 1.00 90.19 110 SER A O 1
ATOM 904 N N . SER A 1 111 ? 8.675 9.336 -7.876 1.00 87.88 111 SER A N 1
ATOM 905 C CA . SER A 1 111 ? 9.856 9.405 -8.739 1.00 87.88 111 SER A CA 1
ATOM 906 C C . SER A 1 111 ? 10.836 8.248 -8.516 1.00 87.88 111 SER A C 1
ATOM 908 O O . SER A 1 111 ? 11.652 7.924 -9.382 1.00 87.88 111 SER A O 1
ATOM 910 N N . SER A 1 112 ? 10.792 7.616 -7.339 1.00 89.94 112 SER A N 1
ATOM 911 C CA . SER A 1 112 ? 11.739 6.572 -6.965 1.00 89.94 112 SER A CA 1
ATOM 912 C C . SER A 1 112 ? 11.142 5.561 -5.994 1.00 89.94 112 SER A C 1
ATOM 914 O O . SER A 1 112 ? 10.222 5.847 -5.233 1.00 89.94 112 SER A O 1
ATOM 916 N N . ARG A 1 113 ? 11.735 4.362 -5.951 1.00 91.12 113 ARG A N 1
ATOM 917 C CA . ARG A 1 113 ? 11.341 3.325 -4.987 1.00 91.12 113 ARG A CA 1
ATOM 918 C C . ARG A 1 113 ? 11.472 3.808 -3.543 1.00 91.12 113 ARG A C 1
ATOM 920 O O . ARG A 1 113 ? 10.641 3.469 -2.711 1.00 91.12 113 ARG A O 1
ATOM 927 N N . SER A 1 114 ? 12.541 4.552 -3.249 1.00 92.69 114 SER A N 1
ATOM 928 C CA . SER A 1 114 ? 12.837 5.031 -1.896 1.00 92.69 114 SER A CA 1
ATOM 929 C C . SER A 1 114 ? 11.775 6.015 -1.420 1.00 92.69 114 SER A C 1
ATOM 931 O O . SER A 1 114 ? 11.252 5.864 -0.321 1.00 92.69 114 SER A O 1
ATOM 933 N N . GLU A 1 115 ? 11.425 6.986 -2.260 1.00 91.69 115 GLU A N 1
ATOM 934 C CA . GLU A 1 115 ? 10.365 7.950 -1.962 1.00 91.69 115 GLU A CA 1
ATOM 935 C C . GLU A 1 115 ? 9.011 7.241 -1.799 1.00 91.69 115 GLU A C 1
ATOM 937 O O . GLU A 1 115 ? 8.316 7.472 -0.811 1.00 91.69 115 GLU A O 1
ATOM 942 N N . ALA A 1 116 ? 8.687 6.282 -2.675 1.00 93.19 116 ALA A N 1
ATOM 943 C CA . ALA A 1 116 ? 7.466 5.490 -2.556 1.00 93.19 116 ALA A CA 1
ATOM 944 C C . ALA A 1 116 ? 7.389 4.708 -1.232 1.00 93.19 116 ALA A C 1
ATOM 946 O O . ALA A 1 116 ? 6.335 4.666 -0.602 1.00 93.19 116 ALA A O 1
ATOM 947 N N . LEU A 1 117 ? 8.499 4.107 -0.786 1.00 94.19 117 LEU A N 1
ATOM 948 C CA . LEU A 1 117 ? 8.574 3.394 0.495 1.00 94.19 117 LEU A CA 1
ATOM 949 C C . LEU A 1 117 ? 8.417 4.336 1.695 1.00 94.19 117 LEU A C 1
ATOM 951 O O . LEU A 1 117 ? 7.715 4.001 2.647 1.00 94.19 117 LEU A O 1
ATOM 955 N N . GLN A 1 118 ? 9.042 5.514 1.656 1.00 95.00 118 GLN A N 1
ATOM 956 C CA . GLN A 1 118 ? 8.889 6.520 2.711 1.00 95.00 118 GLN A CA 1
ATOM 957 C C . GLN A 1 118 ? 7.437 6.994 2.798 1.00 95.00 118 GLN A C 1
ATOM 959 O O . GLN A 1 118 ? 6.853 7.025 3.884 1.00 95.00 118 GLN A O 1
ATOM 964 N N . ARG A 1 119 ? 6.821 7.277 1.647 1.00 95.06 119 ARG A N 1
ATOM 965 C CA . ARG A 1 119 ? 5.414 7.665 1.555 1.00 95.06 119 ARG A CA 1
ATOM 966 C C . ARG A 1 119 ? 4.479 6.568 2.065 1.00 95.06 119 ARG A C 1
ATOM 968 O O . ARG A 1 119 ? 3.580 6.853 2.852 1.00 95.06 119 ARG A O 1
ATOM 975 N N . GLU A 1 120 ? 4.716 5.313 1.688 1.00 95.94 120 GLU A N 1
ATOM 976 C CA . GLU A 1 120 ? 3.968 4.155 2.189 1.00 95.94 120 GLU A CA 1
ATOM 977 C C . GLU A 1 120 ? 4.073 4.025 3.717 1.00 95.94 120 GLU A C 1
ATOM 979 O O . GLU A 1 120 ? 3.066 3.786 4.383 1.00 95.94 120 GLU A O 1
ATOM 984 N N . ALA A 1 121 ? 5.264 4.227 4.290 1.00 95.75 121 ALA A N 1
ATOM 985 C CA . ALA A 1 121 ? 5.466 4.189 5.737 1.00 95.75 121 ALA A CA 1
ATOM 986 C C . ALA A 1 121 ? 4.693 5.300 6.466 1.00 95.75 121 ALA A C 1
ATOM 988 O O . ALA A 1 121 ? 4.128 5.048 7.532 1.00 95.75 121 ALA A O 1
ATOM 989 N N . ILE A 1 12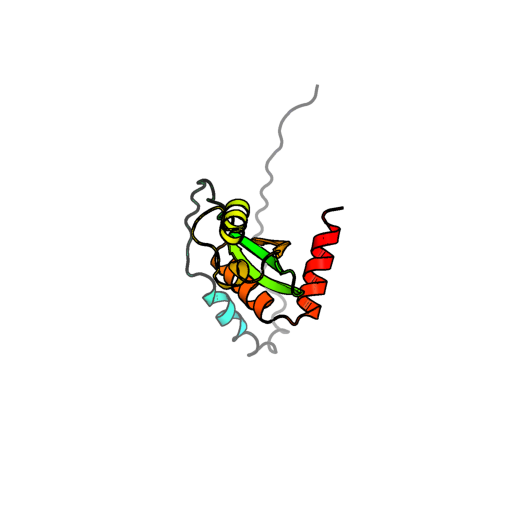2 ? 4.623 6.501 5.885 1.00 96.31 122 ILE A N 1
ATOM 990 C CA . ILE A 1 122 ? 3.804 7.603 6.407 1.00 96.31 122 ILE A CA 1
ATOM 991 C C . ILE A 1 122 ? 2.323 7.206 6.383 1.00 96.31 122 ILE A C 1
ATOM 993 O O . ILE A 1 122 ? 1.662 7.262 7.416 1.00 96.31 122 ILE A O 1
ATOM 997 N N . ILE A 1 123 ? 1.819 6.722 5.241 1.00 94.56 123 ILE A N 1
ATOM 998 C CA . ILE A 1 123 ? 0.415 6.300 5.105 1.00 94.56 123 ILE A CA 1
ATOM 999 C C . ILE A 1 123 ? 0.083 5.167 6.076 1.00 94.56 123 ILE A C 1
ATOM 1001 O O . ILE A 1 123 ? -0.990 5.158 6.669 1.00 94.56 123 ILE A O 1
ATOM 1005 N N . LYS A 1 124 ? 0.990 4.212 6.292 1.00 91.88 124 LYS A N 1
ATOM 1006 C CA . LYS A 1 124 ? 0.767 3.120 7.251 1.00 91.88 124 LYS A CA 1
ATOM 1007 C C . LYS A 1 124 ? 0.519 3.641 8.668 1.00 91.88 124 LYS A C 1
ATOM 1009 O O . LYS A 1 124 ? -0.379 3.115 9.326 1.00 91.88 124 LYS A O 1
ATOM 1014 N N . LYS A 1 125 ? 1.258 4.674 9.091 1.00 94.94 125 LYS A N 1
ATOM 1015 C CA . LYS A 1 125 ? 1.142 5.305 10.417 1.00 94.94 125 LYS A CA 1
ATOM 1016 C C . LYS A 1 125 ? -0.087 6.201 10.579 1.00 94.94 125 LYS A C 1
ATOM 1018 O O . LYS A 1 125 ? -0.463 6.459 11.714 1.00 94.94 125 LYS A O 1
ATOM 1023 N N . MET A 1 126 ? -0.700 6.649 9.482 1.00 94.56 126 MET A N 1
ATOM 1024 C CA . MET A 1 126 ? -1.909 7.472 9.537 1.00 94.56 126 MET A CA 1
ATOM 1025 C C . MET A 1 126 ? -3.060 6.746 10.245 1.00 94.56 126 MET A C 1
ATOM 1027 O O . MET A 1 126 ? -3.229 5.521 10.112 1.00 94.56 126 MET A O 1
ATOM 1031 N N . SER A 1 127 ? -3.880 7.516 10.954 1.00 94.69 127 SER A N 1
ATOM 1032 C CA . SER A 1 127 ? -5.129 7.059 11.553 1.00 94.69 127 SER A CA 1
ATOM 1033 C C . SER A 1 127 ? -6.128 6.615 10.476 1.00 94.69 127 SER A C 1
ATOM 1035 O O . SER A 1 127 ? -5.936 6.817 9.270 1.00 94.69 127 SER A O 1
ATOM 1037 N N . ARG A 1 128 ? -7.213 5.959 10.897 1.00 92.44 128 ARG A N 1
ATOM 1038 C CA . ARG A 1 128 ? -8.281 5.557 9.972 1.00 92.44 128 ARG A CA 1
ATOM 1039 C C . ARG A 1 128 ? -8.919 6.773 9.294 1.00 92.44 128 ARG A C 1
ATOM 1041 O O . ARG A 1 128 ? -9.167 6.718 8.091 1.00 92.44 128 ARG A O 1
ATOM 1048 N N . ASP A 1 129 ? -9.122 7.849 10.046 1.00 93.38 129 ASP A N 1
ATOM 1049 C CA . ASP A 1 129 ? -9.779 9.065 9.565 1.00 93.38 129 ASP A CA 1
ATOM 1050 C C . ASP A 1 129 ? -8.889 9.816 8.576 1.00 93.38 129 ASP A C 1
ATOM 1052 O O . ASP A 1 129 ? -9.345 10.201 7.503 1.00 93.38 129 ASP A O 1
ATOM 1056 N N . GLU A 1 130 ? -7.588 9.918 8.859 1.00 93.94 130 GLU A N 1
ATOM 1057 C CA . GLU A 1 130 ? -6.612 10.505 7.934 1.00 93.94 130 GLU A CA 1
ATOM 1058 C C . GLU A 1 130 ? -6.561 9.742 6.604 1.00 93.94 130 GLU A C 1
ATOM 1060 O O . GLU A 1 130 ? -6.535 10.350 5.531 1.00 93.94 130 GLU A O 1
ATOM 1065 N N . LYS A 1 131 ? -6.600 8.403 6.655 1.00 92.44 131 LYS A N 1
ATOM 1066 C CA . LYS A 1 131 ? -6.675 7.563 5.449 1.00 92.44 131 LYS A CA 1
ATOM 1067 C C . LYS A 1 131 ? -7.968 7.807 4.678 1.00 92.44 131 LYS A C 1
ATOM 1069 O O . LYS A 1 131 ? -7.924 7.893 3.454 1.00 92.44 131 LYS A O 1
ATOM 1074 N N . GLN A 1 132 ? -9.099 7.935 5.369 1.00 92.50 132 GLN A N 1
ATOM 1075 C CA . GLN A 1 132 ? -10.384 8.201 4.728 1.00 92.50 132 GLN A CA 1
ATOM 1076 C C . GLN A 1 132 ? -10.380 9.575 4.041 1.00 92.50 132 GLN A C 1
ATOM 1078 O O . GLN A 1 132 ? -10.731 9.656 2.863 1.00 92.50 132 GLN A O 1
ATOM 1083 N N . THR A 1 133 ? -9.886 10.618 4.713 1.00 92.56 133 THR A N 1
ATOM 1084 C CA . THR A 1 133 ? -9.696 11.954 4.128 1.00 92.56 133 THR A CA 1
ATOM 1085 C C . THR A 1 133 ? -8.796 11.899 2.898 1.00 92.56 133 THR A C 1
ATOM 1087 O O . THR A 1 133 ? -9.169 12.409 1.844 1.00 92.56 133 THR A O 1
ATOM 1090 N N . LEU A 1 134 ? -7.657 11.203 2.980 1.00 91.56 134 LEU A N 1
ATOM 1091 C CA . LEU A 1 134 ? -6.747 11.037 1.845 1.00 91.56 134 LEU A CA 1
ATOM 1092 C C . LEU A 1 134 ? -7.434 10.367 0.644 1.00 91.56 134 LEU A C 1
ATOM 1094 O O . LEU A 1 134 ? -7.239 10.788 -0.496 1.00 91.56 134 LEU A O 1
ATOM 1098 N N . THR A 1 135 ? -8.243 9.332 0.885 1.00 89.25 135 THR A N 1
ATOM 1099 C CA . THR A 1 135 ? -8.989 8.653 -0.187 1.00 89.25 135 THR A CA 1
ATOM 1100 C C . THR A 1 135 ? -10.097 9.523 -0.775 1.00 89.25 135 THR A C 1
ATOM 1102 O O . THR A 1 135 ? -10.316 9.471 -1.981 1.00 89.25 135 THR A O 1
ATOM 1105 N N . ASN A 1 136 ? -10.756 10.349 0.041 1.00 89.00 136 ASN A N 1
ATOM 1106 C CA . ASN A 1 136 ? -11.824 11.238 -0.414 1.00 89.00 136 ASN A CA 1
ATOM 1107 C C . ASN A 1 136 ? -11.266 12.338 -1.324 1.00 89.00 136 ASN A C 1
ATOM 1109 O O . ASN A 1 136 ? -11.763 12.512 -2.432 1.00 89.00 136 ASN A O 1
ATOM 1113 N N . LEU A 1 137 ? -10.163 12.978 -0.917 1.00 86.62 137 LEU A N 1
ATOM 1114 C CA . LEU A 1 137 ? -9.468 13.991 -1.722 1.00 86.62 137 LEU A CA 1
ATOM 1115 C C . LEU A 1 137 ? -9.016 13.442 -3.084 1.00 86.62 137 LEU A C 1
ATOM 1117 O O . LEU A 1 137 ? -9.045 14.134 -4.098 1.00 86.62 137 LEU A O 1
ATOM 1121 N N . ALA A 1 138 ? -8.600 12.176 -3.134 1.00 81.19 138 ALA A N 1
ATOM 1122 C CA . ALA A 1 138 ? -8.230 11.540 -4.395 1.00 81.19 138 ALA A CA 1
ATOM 1123 C C . ALA A 1 138 ? -9.441 11.163 -5.263 1.00 81.19 138 ALA A C 1
ATOM 1125 O O . ALA A 1 138 ? -9.316 11.136 -6.486 1.00 81.19 138 ALA A O 1
ATOM 1126 N N . GLY A 1 139 ? -10.593 10.873 -4.650 1.00 64.38 139 GLY A N 1
ATOM 1127 C CA . GLY A 1 139 ? -11.837 10.534 -5.344 1.00 64.38 139 GLY A CA 1
ATOM 1128 C C . GLY A 1 139 ? -12.453 11.708 -6.108 1.00 64.38 139 GLY A C 1
ATOM 1129 O O . GLY A 1 139 ? -13.013 11.498 -7.181 1.00 64.38 139 GLY A O 1
ATOM 1130 N N . GLU A 1 140 ? -12.268 12.938 -5.625 1.00 57.62 140 GLU A N 1
ATOM 1131 C CA . GLU A 1 140 ? -12.739 14.161 -6.301 1.00 57.62 140 GLU A CA 1
ATOM 1132 C C . GLU A 1 140 ? -12.046 14.415 -7.650 1.00 57.62 140 GLU A C 1
ATOM 1134 O O . GLU A 1 140 ? -12.570 15.126 -8.497 1.00 57.62 140 GLU A O 1
ATOM 1139 N N . ASN A 1 141 ? -10.899 13.778 -7.899 1.00 50.28 141 ASN A N 1
ATOM 1140 C CA . ASN A 1 141 ? -10.155 13.901 -9.155 1.00 50.28 141 ASN A CA 1
ATOM 1141 C C . ASN A 1 141 ? -10.582 12.873 -10.227 1.00 50.28 141 ASN A C 1
ATOM 1143 O O . ASN A 1 141 ? -9.920 12.751 -11.259 1.00 50.28 141 ASN A O 1
ATOM 1147 N N . ILE A 1 142 ? -11.625 12.076 -9.962 1.00 52.28 142 ILE A N 1
ATOM 1148 C CA . ILE A 1 142 ? -12.106 10.988 -10.838 1.00 52.28 142 ILE A CA 1
ATOM 1149 C C . ILE A 1 142 ? -13.547 11.262 -11.333 1.00 52.28 142 ILE A C 1
ATOM 1151 O O . ILE A 1 142 ? -14.144 10.400 -11.973 1.00 52.28 142 ILE A O 1
ATOM 1155 N N . SER A 1 143 ? -14.107 12.446 -11.051 1.00 35.41 143 SER A N 1
ATOM 1156 C CA . SER A 1 143 ? -15.464 12.843 -11.478 1.00 35.41 143 SER A CA 1
ATOM 1157 C C . SER A 1 143 ? -15.444 13.679 -12.751 1.00 35.41 143 SER A C 1
ATOM 1159 O O . SER A 1 143 ? -14.582 14.581 -12.833 1.00 35.41 143 SER A O 1
#

InterPro domains:
  IPR000305 GIY-YIG endonuclease [PF01541] (57-130)
  IPR000305 GIY-YIG endonuclease [PS50164] (56-137)
  IPR035901 GIY-YIG endonuclease superfamily [G3DSA:3.40.1440.10] (51-143)
  IPR035901 GIY-YIG endonuclease superfamily [SSF82771] (57-130)
  IPR050190 UPF0213 domain-containing protein [PTHR34477] (56-136)

Sequence (143 aa):
MTVLNISIIGVNCRQNHKKLDQFSRNICLKTRILIYFISKFNKHGKKIFMGTTTQNNWLIYILKCGDGSFYCGITNNIERRLKQHKGEIKGGAKYTRSHWPCKLVYKEKSSSRSEALQREAIIKKMSRDEKQTLTNLAGENIS

Secondary structure (DSSP, 8-state):
-----PPP----------S-TTS-TT-SSTTTTHHHHHTTS----------------EEEEEEEETTS-EEEEEES-HHHHHHHHHTSSS---HHHHHS--EEEEEEEEESSHHHHHHHHHHHHHS-HHHHHHHHHHHHGGG-